Protein AF-A0A529PXV2-F1 (afdb_monomer_lite)

Sequence (107 aa):
EAFIHDIYEACRMQDIPVDTAIAENGVGQFEINLNHVPDALRAADDAVLFKRTVKGIARKHGFAACFMAKPYGERAGNGFHVHFSVLDRQGRNIFDDGSDEGSETMR

pLDDT: mean 94.51, std 5.62, range [60.62, 98.5]

Structure (mmCIF, N/CA/C/O backbone):
data_AF-A0A529PXV2-F1
#
_entry.id   AF-A0A529PXV2-F1
#
loop_
_atom_site.group_PDB
_atom_site.id
_atom_site.type_symbol
_atom_site.label_atom_id
_atom_site.label_alt_id
_atom_site.label_comp_id
_atom_site.label_asym_id
_atom_site.label_entity_id
_atom_site.label_seq_id
_atom_site.pdbx_PDB_ins_code
_atom_site.Cartn_x
_atom_site.Cartn_y
_atom_site.Cartn_z
_atom_site.occupancy
_atom_site.B_iso_or_equiv
_atom_site.auth_seq_id
_atom_site.auth_comp_id
_atom_site.auth_asym_id
_atom_site.auth_atom_id
_atom_site.pdbx_PDB_model_num
ATOM 1 N N . GLU A 1 1 ? 4.682 11.383 -16.491 1.00 64.31 1 GLU A N 1
ATOM 2 C CA . GLU A 1 1 ? 3.228 11.562 -16.282 1.00 64.31 1 GLU A CA 1
ATOM 3 C C . GLU A 1 1 ? 2.382 10.348 -16.665 1.00 64.31 1 GLU A C 1
ATOM 5 O O . GLU A 1 1 ? 1.659 9.874 -15.802 1.00 64.31 1 GLU A O 1
ATOM 10 N N . ALA A 1 2 ? 2.494 9.777 -17.874 1.00 90.12 2 ALA A N 1
ATOM 11 C CA . ALA A 1 2 ? 1.582 8.708 -18.328 1.00 90.12 2 ALA A CA 1
ATOM 12 C C . ALA A 1 2 ? 1.556 7.422 -17.466 1.00 90.12 2 ALA A C 1
ATOM 14 O O . ALA A 1 2 ? 0.501 6.827 -17.289 1.00 90.12 2 ALA A O 1
ATOM 15 N N . PHE A 1 3 ? 2.693 6.992 -16.907 1.00 94.25 3 PHE A N 1
ATOM 16 C CA . PHE A 1 3 ? 2.771 5.740 -16.138 1.00 94.25 3 PHE A CA 1
ATOM 17 C C . PHE A 1 3 ? 1.907 5.743 -14.866 1.00 94.25 3 PHE A C 1
ATOM 19 O O . PHE A 1 3 ? 1.133 4.815 -14.644 1.00 94.25 3 PHE A O 1
ATOM 26 N N . ILE A 1 4 ? 2.031 6.785 -14.039 1.00 94.94 4 ILE A N 1
ATOM 27 C CA . ILE A 1 4 ? 1.274 6.900 -12.784 1.00 94.94 4 ILE A CA 1
ATOM 28 C C . ILE A 1 4 ? -0.215 7.111 -13.082 1.00 94.94 4 ILE A C 1
ATOM 30 O O . ILE A 1 4 ? -1.058 6.485 -12.449 1.00 94.94 4 ILE A O 1
ATOM 34 N N . HIS A 1 5 ? -0.540 7.914 -14.099 1.00 95.62 5 HIS A N 1
ATOM 35 C CA . HIS A 1 5 ? -1.919 8.094 -14.551 1.00 95.62 5 HIS A CA 1
ATOM 36 C C . HIS A 1 5 ? -2.582 6.766 -14.968 1.00 95.62 5 HIS A C 1
ATOM 38 O O . HIS A 1 5 ? -3.687 6.467 -14.524 1.00 95.62 5 HIS A O 1
ATOM 44 N N . ASP A 1 6 ? -1.888 5.921 -15.738 1.00 97.44 6 ASP A N 1
ATOM 45 C CA . ASP A 1 6 ? -2.401 4.600 -16.127 1.00 97.44 6 ASP A CA 1
ATOM 46 C C . ASP A 1 6 ? -2.614 3.666 -14.918 1.00 97.44 6 ASP A C 1
ATOM 48 O O . ASP A 1 6 ? -3.515 2.825 -14.947 1.00 97.44 6 ASP A O 1
ATOM 52 N N . ILE A 1 7 ? -1.804 3.790 -13.855 1.00 97.75 7 ILE A N 1
ATOM 53 C CA . ILE A 1 7 ? -2.031 3.057 -12.598 1.00 97.75 7 ILE A CA 1
ATOM 54 C C . ILE A 1 7 ? -3.333 3.522 -11.949 1.00 97.75 7 ILE A C 1
ATOM 56 O O . ILE A 1 7 ? -4.136 2.672 -11.565 1.00 97.75 7 ILE A O 1
ATOM 60 N N . TYR A 1 8 ? -3.552 4.836 -11.851 1.00 97.00 8 TYR A N 1
ATOM 61 C CA . TYR A 1 8 ? -4.777 5.400 -11.284 1.00 97.00 8 TYR A CA 1
ATOM 62 C C . TYR A 1 8 ? -6.021 4.915 -12.019 1.00 97.00 8 TYR A C 1
ATOM 64 O O . TYR A 1 8 ? -6.933 4.386 -11.387 1.00 97.00 8 TYR A O 1
ATOM 72 N N . GLU A 1 9 ? -6.034 5.010 -13.348 1.00 97.75 9 GLU A N 1
ATOM 73 C CA . GLU A 1 9 ? -7.173 4.557 -14.147 1.00 97.75 9 GLU A CA 1
ATOM 74 C C . GLU A 1 9 ? -7.419 3.051 -13.998 1.00 97.75 9 GLU A C 1
ATOM 76 O O . GLU A 1 9 ? -8.557 2.623 -13.796 1.00 97.75 9 GLU A O 1
ATOM 81 N N . ALA A 1 10 ? -6.362 2.234 -14.017 1.00 98.00 10 ALA A N 1
ATOM 82 C CA . ALA A 1 10 ? -6.499 0.792 -13.837 1.00 98.00 10 ALA A CA 1
ATOM 83 C C . ALA A 1 10 ? -6.995 0.411 -12.432 1.00 98.00 10 ALA A C 1
ATOM 85 O O . ALA A 1 10 ? -7.758 -0.546 -12.294 1.00 98.00 10 ALA A O 1
ATOM 86 N N . CYS A 1 11 ? -6.575 1.134 -11.391 1.00 97.94 11 CYS A N 1
ATOM 87 C CA . CYS A 1 11 ? -7.051 0.919 -10.024 1.00 97.94 11 CYS A CA 1
ATOM 88 C C . CYS A 1 11 ? -8.511 1.355 -9.873 1.00 97.94 11 CYS A C 1
ATOM 90 O O . CYS A 1 11 ? -9.313 0.598 -9.330 1.00 97.94 11 CYS A O 1
ATOM 92 N N . ARG A 1 12 ? -8.881 2.505 -10.449 1.00 97.12 12 ARG A N 1
ATOM 93 C CA . ARG A 1 12 ? -10.260 3.007 -10.487 1.00 97.12 12 ARG A CA 1
ATOM 94 C C . ARG A 1 12 ? -11.213 2.016 -11.158 1.00 97.12 12 ARG A C 1
ATOM 96 O O . ARG A 1 12 ? -12.317 1.817 -10.677 1.00 97.12 12 ARG A O 1
ATOM 103 N N . MET A 1 13 ? -10.795 1.366 -12.245 1.00 97.81 13 MET A N 1
ATOM 104 C CA . MET A 1 13 ? -11.596 0.336 -12.928 1.00 97.81 13 MET A CA 1
ATOM 105 C C . MET A 1 13 ? -11.799 -0.952 -12.113 1.00 97.81 13 MET A C 1
ATOM 107 O O . MET A 1 13 ? -12.683 -1.738 -12.441 1.00 97.81 13 MET A O 1
ATOM 111 N N . GLN A 1 14 ? -10.954 -1.198 -11.112 1.00 97.12 14 GLN A N 1
ATOM 112 C CA . GLN A 1 14 ? -11.000 -2.378 -10.243 1.00 97.12 14 GLN A CA 1
ATOM 113 C C . GLN A 1 14 ? -11.587 -2.062 -8.859 1.00 97.12 14 GLN A C 1
ATOM 115 O O . GLN A 1 14 ? -11.549 -2.924 -7.985 1.00 97.12 14 GLN A O 1
ATOM 120 N N . ASP A 1 15 ? -12.082 -0.837 -8.647 1.00 97.00 15 ASP A N 1
ATOM 121 C CA . ASP A 1 15 ? -12.520 -0.330 -7.343 1.00 97.00 15 ASP A CA 1
ATOM 122 C C . ASP A 1 15 ? -11.444 -0.476 -6.248 1.00 97.00 15 ASP A C 1
ATOM 124 O O . ASP A 1 15 ? -11.747 -0.758 -5.088 1.00 97.00 15 ASP A O 1
ATOM 128 N N . ILE A 1 16 ? -10.170 -0.299 -6.619 1.00 97.81 16 ILE A N 1
ATOM 129 C CA . ILE A 1 16 ? -9.048 -0.258 -5.675 1.00 97.81 16 ILE A CA 1
ATOM 130 C C . ILE A 1 16 ? -8.915 1.189 -5.177 1.00 97.81 16 ILE A C 1
ATOM 132 O O . ILE A 1 16 ? -8.746 2.093 -6.005 1.00 97.81 16 ILE A O 1
ATOM 136 N N . PRO A 1 17 ? -8.950 1.441 -3.858 1.00 96.62 17 PRO A N 1
ATOM 137 C CA . PRO A 1 17 ? -9.112 2.781 -3.302 1.00 96.62 17 PRO A CA 1
ATOM 138 C C . PRO A 1 17 ? -7.782 3.551 -3.221 1.00 96.62 17 PRO A C 1
ATOM 140 O O . PRO A 1 17 ? -7.361 3.963 -2.144 1.00 96.62 17 PRO A O 1
ATOM 143 N N . VAL A 1 18 ? -7.100 3.728 -4.353 1.00 96.19 18 VAL A N 1
ATOM 144 C CA . VAL A 1 18 ? -5.845 4.494 -4.436 1.00 96.19 18 VAL A CA 1
ATOM 145 C C . VAL A 1 18 ? -6.063 5.975 -4.126 1.00 96.19 18 VAL A C 1
ATOM 147 O O . VAL A 1 18 ? -7.069 6.555 -4.527 1.00 96.19 18 VAL A O 1
ATOM 150 N N . ASP A 1 19 ? -5.100 6.577 -3.436 1.00 92.62 19 ASP A N 1
ATOM 151 C CA . ASP A 1 19 ? -5.101 7.990 -3.061 1.00 92.62 19 ASP A CA 1
ATOM 152 C C . ASP A 1 19 ? -3.857 8.695 -3.622 1.00 92.62 19 ASP A C 1
ATOM 154 O O . ASP A 1 19 ? -3.719 8.840 -4.833 1.00 92.62 19 ASP A O 1
ATOM 158 N N . THR A 1 20 ? -2.923 9.126 -2.785 1.00 92.31 20 THR A N 1
ATOM 159 C CA . THR A 1 20 ? -1.815 9.981 -3.202 1.00 92.31 20 THR A CA 1
ATOM 160 C C . THR A 1 20 ? -0.617 9.159 -3.674 1.00 92.31 20 THR A C 1
ATOM 162 O O . THR A 1 20 ? -0.327 8.101 -3.124 1.00 92.31 20 THR A O 1
ATOM 165 N N . ALA A 1 21 ? 0.087 9.653 -4.697 1.00 94.00 21 ALA A N 1
ATOM 166 C CA . ALA A 1 21 ? 1.365 9.121 -5.156 1.00 94.00 21 ALA A CA 1
ATOM 167 C C . ALA A 1 21 ? 2.491 10.112 -4.840 1.00 94.00 21 ALA A C 1
ATOM 169 O O . ALA A 1 21 ? 2.415 11.280 -5.227 1.00 94.00 21 ALA A O 1
ATOM 170 N N . ILE A 1 22 ? 3.551 9.640 -4.188 1.00 94.06 22 ILE A N 1
ATOM 171 C CA . ILE A 1 22 ? 4.714 10.446 -3.800 1.00 94.06 22 ILE A CA 1
ATOM 172 C C . ILE A 1 22 ? 6.022 9.782 -4.235 1.00 94.06 22 ILE A C 1
ATOM 174 O O . ILE A 1 22 ? 6.118 8.561 -4.365 1.00 94.06 22 ILE A O 1
ATOM 178 N N . ALA A 1 23 ? 7.037 10.606 -4.499 1.00 93.31 23 ALA A N 1
ATOM 179 C CA . ALA A 1 23 ? 8.401 10.134 -4.704 1.00 93.31 23 ALA A CA 1
ATOM 180 C C . ALA A 1 23 ? 9.079 9.941 -3.343 1.00 93.31 23 ALA A C 1
ATOM 182 O O . ALA A 1 23 ? 8.993 10.812 -2.480 1.00 93.31 23 ALA A O 1
ATOM 183 N N . GLU A 1 24 ? 9.763 8.814 -3.187 1.00 92.81 24 GLU A N 1
ATOM 184 C CA . GLU A 1 24 ? 10.383 8.396 -1.931 1.00 92.81 24 GLU A CA 1
ATOM 185 C C . GLU A 1 24 ? 11.900 8.632 -1.917 1.00 92.81 24 GLU A C 1
ATOM 187 O O . GLU A 1 24 ? 12.504 9.086 -2.891 1.00 92.81 24 GLU A O 1
ATOM 192 N N . ASN A 1 25 ? 12.540 8.311 -0.790 1.00 88.06 25 ASN A N 1
ATOM 193 C CA . ASN A 1 25 ? 13.967 8.570 -0.568 1.00 88.06 25 ASN A CA 1
ATOM 194 C C . ASN A 1 25 ? 14.908 7.805 -1.534 1.00 88.06 25 ASN A C 1
ATOM 196 O O . ASN A 1 25 ? 16.057 8.194 -1.759 1.00 88.06 25 ASN A O 1
ATOM 200 N N . GLY A 1 26 ? 14.461 6.680 -2.098 1.00 85.44 26 GLY A N 1
ATOM 201 C CA . GLY A 1 26 ? 15.206 5.910 -3.091 1.00 85.44 26 GLY A CA 1
ATOM 202 C C . GLY A 1 26 ? 15.077 6.462 -4.515 1.00 85.44 26 GLY A C 1
ATOM 203 O O . GLY A 1 26 ? 14.015 6.895 -4.952 1.00 85.44 26 GLY A O 1
ATOM 204 N N . VAL A 1 27 ? 16.148 6.367 -5.310 1.00 87.00 27 VAL A N 1
ATOM 205 C CA . VAL A 1 27 ? 16.090 6.709 -6.743 1.00 87.00 27 VAL A CA 1
ATOM 206 C C . VAL A 1 27 ? 15.097 5.787 -7.454 1.00 87.00 27 VAL A C 1
ATOM 208 O O . VAL A 1 27 ? 15.269 4.568 -7.445 1.00 87.00 27 VAL A O 1
ATOM 211 N N . GLY A 1 28 ? 14.077 6.373 -8.086 1.00 9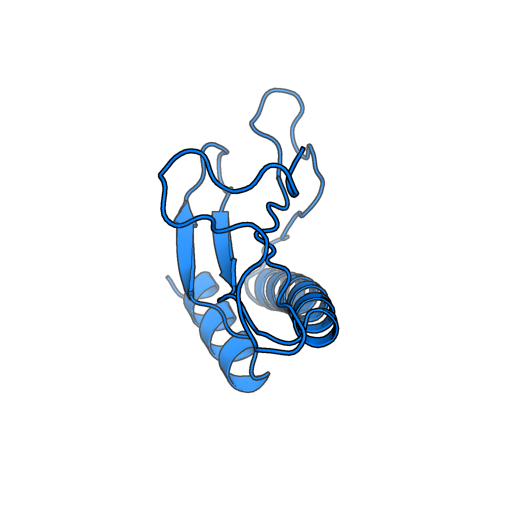0.31 28 GLY A N 1
ATOM 212 C CA . GLY A 1 28 ? 13.009 5.622 -8.755 1.00 90.31 28 GLY A CA 1
ATOM 213 C C . GLY A 1 28 ? 12.056 4.903 -7.794 1.00 90.31 28 GLY A C 1
ATOM 214 O O . GLY A 1 28 ? 11.312 4.027 -8.234 1.00 90.31 28 GLY A O 1
ATOM 215 N N . GLN A 1 29 ? 12.092 5.245 -6.503 1.00 95.81 29 GLN A N 1
ATOM 216 C CA . GLN A 1 29 ? 11.176 4.739 -5.491 1.00 95.81 29 GLN A CA 1
ATOM 217 C C . GLN A 1 29 ? 9.951 5.650 -5.402 1.00 95.81 29 GLN A C 1
ATOM 219 O O . GLN A 1 29 ? 10.073 6.874 -5.386 1.00 95.81 29 GLN A O 1
ATOM 224 N N . PHE A 1 30 ? 8.775 5.037 -5.340 1.00 95.62 30 PHE A N 1
ATOM 225 C CA . PHE A 1 30 ? 7.501 5.731 -5.223 1.00 95.62 30 PHE A CA 1
ATOM 226 C C . PHE A 1 30 ? 6.622 5.004 -4.213 1.00 95.62 30 PHE A C 1
ATOM 228 O O . PHE A 1 30 ? 6.643 3.771 -4.154 1.00 95.62 30 PHE A O 1
ATOM 235 N N . GLU A 1 31 ? 5.822 5.769 -3.484 1.00 96.62 31 GLU A N 1
ATOM 236 C CA . GLU A 1 31 ? 4.727 5.275 -2.656 1.00 96.62 31 GLU A CA 1
ATOM 237 C C . GLU A 1 31 ? 3.401 5.709 -3.286 1.00 96.62 31 GLU A C 1
ATOM 239 O O . GLU A 1 31 ? 3.288 6.816 -3.811 1.00 96.62 31 GLU A O 1
ATOM 244 N N . ILE A 1 32 ? 2.414 4.811 -3.284 1.00 96.50 32 ILE A N 1
ATOM 245 C CA . ILE A 1 32 ? 1.028 5.139 -3.622 1.00 96.50 32 ILE A CA 1
ATOM 246 C C . ILE A 1 32 ? 0.159 4.607 -2.489 1.00 96.50 32 ILE A C 1
ATOM 248 O O . ILE A 1 32 ? 0.154 3.400 -2.232 1.00 96.50 32 ILE A O 1
ATOM 252 N N . ASN A 1 33 ? -0.556 5.502 -1.819 1.00 96.75 33 ASN A N 1
ATOM 253 C CA . ASN A 1 33 ? -1.381 5.167 -0.668 1.00 96.75 33 ASN A CA 1
ATOM 254 C C . ASN A 1 33 ? -2.705 4.525 -1.107 1.00 96.75 33 ASN A C 1
ATOM 256 O O . ASN A 1 33 ? -3.252 4.827 -2.169 1.00 96.75 33 ASN A O 1
ATOM 260 N N . LEU A 1 34 ? -3.224 3.636 -0.262 1.00 97.19 34 LEU A N 1
ATOM 261 C CA . LEU A 1 34 ? -4.577 3.091 -0.352 1.00 97.19 34 LEU A CA 1
ATOM 262 C C . LEU A 1 34 ? -5.379 3.661 0.819 1.00 97.19 34 LEU A C 1
ATOM 264 O O . LEU A 1 34 ? -4.890 3.663 1.951 1.00 97.19 34 LEU A O 1
ATOM 268 N N . ASN A 1 35 ? -6.595 4.139 0.562 1.00 97.00 35 ASN A N 1
ATOM 269 C CA . ASN A 1 35 ? -7.466 4.635 1.621 1.00 97.00 35 ASN A CA 1
ATOM 270 C C . ASN A 1 35 ? -7.816 3.514 2.606 1.00 97.00 35 ASN A C 1
ATOM 272 O O . ASN A 1 35 ? -8.046 2.368 2.217 1.00 97.00 35 ASN A O 1
ATOM 276 N N . HIS A 1 36 ? -7.900 3.867 3.889 1.00 95.81 36 HIS A N 1
ATOM 277 C CA . HIS A 1 36 ? -8.338 2.947 4.933 1.00 95.81 36 HIS A CA 1
ATOM 278 C C . HIS A 1 36 ? -9.796 2.525 4.695 1.00 95.81 36 HIS A C 1
ATOM 280 O O . HIS A 1 36 ? -10.673 3.366 4.492 1.00 95.81 36 HIS A O 1
ATOM 286 N N . VAL A 1 37 ? -10.063 1.221 4.769 1.00 95.56 37 VAL A N 1
ATOM 287 C CA . VAL A 1 37 ? -11.399 0.635 4.601 1.00 95.56 37 VAL A CA 1
ATOM 288 C C . VAL A 1 37 ? -11.792 -0.161 5.849 1.00 95.56 37 VAL A C 1
ATOM 290 O O . VAL A 1 37 ? -10.919 -0.696 6.530 1.00 95.56 37 VAL A O 1
ATOM 293 N N . PRO A 1 38 ? -13.094 -0.256 6.178 1.00 94.69 38 PRO A N 1
ATOM 294 C CA . PRO A 1 38 ? -13.549 -0.960 7.381 1.00 94.69 38 PRO A CA 1
ATOM 295 C C . PRO A 1 38 ? -13.388 -2.487 7.300 1.00 94.69 38 PRO A C 1
ATOM 297 O O . PRO A 1 38 ? -13.366 -3.154 8.331 1.00 94.69 38 PRO A O 1
ATOM 300 N N . ASP A 1 39 ? -13.294 -3.048 6.093 1.00 96.31 39 ASP A N 1
ATOM 301 C CA . ASP A 1 39 ? -13.131 -4.484 5.869 1.00 96.31 39 ASP A CA 1
ATOM 302 C C . ASP A 1 39 ? -11.651 -4.831 5.649 1.00 96.31 39 ASP A C 1
ATOM 304 O O . ASP A 1 39 ? -11.076 -4.572 4.590 1.00 96.31 39 ASP A O 1
ATOM 308 N N . ALA A 1 40 ? -11.035 -5.447 6.660 1.00 96.25 40 ALA A N 1
ATOM 309 C CA . ALA A 1 40 ? -9.630 -5.844 6.626 1.00 96.25 40 ALA A CA 1
ATOM 310 C C . ALA A 1 40 ? -9.324 -6.917 5.565 1.00 96.25 40 ALA A C 1
ATOM 312 O O . ALA A 1 40 ? -8.219 -6.934 5.018 1.00 96.25 40 ALA A O 1
ATOM 313 N N . LEU A 1 41 ? -10.280 -7.802 5.254 1.00 97.8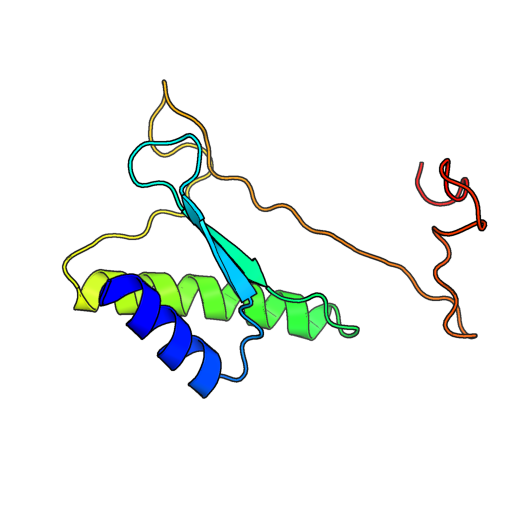1 41 LEU A N 1
ATOM 314 C CA . LEU A 1 41 ? -10.092 -8.809 4.210 1.00 97.81 41 LEU A CA 1
ATOM 315 C C . LEU A 1 41 ? -10.076 -8.136 2.837 1.00 97.81 41 LEU A C 1
ATOM 317 O O . LEU A 1 41 ? -9.169 -8.385 2.043 1.00 97.81 41 LEU A O 1
ATOM 321 N N . ARG A 1 42 ? -11.011 -7.208 2.600 1.00 97.38 42 ARG A N 1
ATOM 322 C CA . ARG A 1 42 ? -11.016 -6.393 1.380 1.00 97.38 42 ARG A CA 1
ATOM 323 C C . ARG A 1 42 ? -9.732 -5.575 1.238 1.00 97.38 42 ARG A C 1
ATOM 325 O O . ARG A 1 42 ? -9.161 -5.554 0.154 1.00 97.38 42 ARG A O 1
ATOM 332 N N . ALA A 1 43 ? -9.233 -4.969 2.318 1.00 97.88 43 ALA A N 1
ATOM 333 C CA . ALA A 1 43 ? -7.966 -4.232 2.295 1.00 97.88 43 ALA A CA 1
ATOM 334 C C . ALA A 1 43 ? -6.781 -5.115 1.857 1.00 97.88 43 ALA A C 1
ATOM 336 O O . ALA A 1 43 ? -5.917 -4.679 1.091 1.00 97.88 43 ALA A O 1
ATOM 337 N N . ALA A 1 44 ? -6.740 -6.367 2.324 1.00 97.94 44 ALA A N 1
ATOM 338 C CA . ALA A 1 44 ? -5.712 -7.325 1.929 1.00 97.94 44 ALA A CA 1
ATOM 339 C C . ALA A 1 44 ? -5.819 -7.700 0.440 1.00 97.94 44 ALA A C 1
ATOM 341 O O . ALA A 1 44 ? -4.800 -7.726 -0.260 1.00 97.94 44 ALA A O 1
ATOM 342 N N . ASP A 1 45 ? -7.037 -7.938 -0.055 1.00 98.19 45 ASP A N 1
ATOM 343 C CA . ASP A 1 45 ? -7.291 -8.211 -1.473 1.00 98.19 45 ASP A CA 1
ATOM 344 C C . ASP A 1 45 ? -6.873 -7.023 -2.352 1.00 98.19 45 ASP A C 1
ATOM 346 O O . ASP A 1 45 ? -6.124 -7.197 -3.321 1.00 98.19 45 ASP A O 1
ATOM 350 N N . ASP A 1 46 ? -7.270 -5.807 -1.971 1.00 98.19 46 ASP A N 1
ATOM 351 C CA . ASP A 1 46 ? -6.923 -4.569 -2.668 1.00 98.19 46 ASP A CA 1
ATOM 352 C C . ASP A 1 46 ? -5.400 -4.377 -2.739 1.00 98.19 46 ASP A C 1
ATOM 354 O O . ASP A 1 46 ? -4.872 -4.056 -3.803 1.00 98.19 46 ASP A O 1
ATOM 358 N N . ALA A 1 47 ? -4.655 -4.658 -1.662 1.00 97.94 47 ALA A N 1
ATOM 359 C CA . ALA A 1 47 ? -3.193 -4.559 -1.654 1.00 97.94 47 ALA A CA 1
ATOM 360 C C . ALA A 1 47 ? -2.521 -5.548 -2.631 1.00 97.94 47 ALA A C 1
ATOM 362 O O . ALA A 1 47 ? -1.559 -5.206 -3.336 1.00 97.94 47 ALA A O 1
ATOM 363 N N . VAL A 1 48 ? -3.028 -6.783 -2.718 1.00 98.12 48 VAL A N 1
ATOM 364 C CA . VAL A 1 48 ? -2.518 -7.797 -3.655 1.00 98.12 48 VAL A CA 1
ATOM 365 C C . VAL A 1 48 ? -2.842 -7.416 -5.101 1.00 98.12 48 VAL A C 1
ATOM 367 O O . VAL A 1 48 ? -1.964 -7.494 -5.976 1.00 98.12 48 VAL A O 1
ATOM 370 N N . LEU A 1 49 ? -4.075 -6.977 -5.360 1.00 98.25 49 LEU A N 1
ATOM 371 C CA . LEU A 1 49 ? -4.519 -6.527 -6.679 1.00 98.25 49 LEU A CA 1
ATOM 372 C C . LEU A 1 49 ? -3.774 -5.271 -7.127 1.00 98.25 49 LEU A C 1
ATOM 374 O O . LEU A 1 49 ? -3.331 -5.202 -8.277 1.00 98.25 49 LEU A O 1
ATOM 378 N N . PHE A 1 50 ? -3.535 -4.328 -6.220 1.00 98.44 50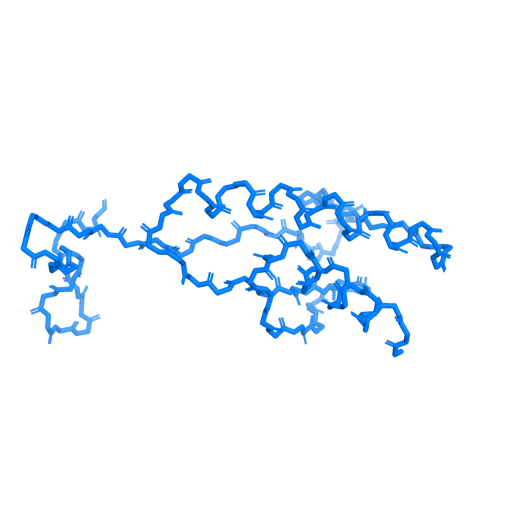 PHE A N 1
ATOM 379 C CA . PHE A 1 50 ? -2.739 -3.133 -6.467 1.00 98.44 50 PHE A CA 1
ATOM 380 C C . PHE A 1 50 ? -1.322 -3.503 -6.921 1.00 98.44 50 PHE A C 1
ATOM 382 O O . PHE A 1 50 ? -0.894 -3.131 -8.017 1.00 98.44 50 PHE A O 1
ATOM 389 N N . LYS A 1 51 ? -0.616 -4.350 -6.158 1.00 98.44 51 LYS A N 1
ATOM 390 C CA . LYS A 1 51 ? 0.725 -4.840 -6.524 1.00 98.44 51 LYS A CA 1
ATOM 391 C C . LYS A 1 51 ? 0.744 -5.511 -7.899 1.00 98.44 51 LYS A C 1
ATOM 393 O O . LYS A 1 51 ? 1.693 -5.330 -8.671 1.00 98.44 51 LYS A O 1
ATOM 398 N N . ARG A 1 52 ? -0.277 -6.314 -8.219 1.00 98.31 52 ARG A N 1
ATOM 399 C CA . ARG A 1 52 ? -0.414 -6.961 -9.534 1.00 98.31 52 ARG A CA 1
ATOM 400 C C . ARG A 1 52 ? -0.632 -5.929 -10.643 1.00 98.31 52 ARG A C 1
ATOM 402 O O . ARG A 1 52 ? 0.028 -6.026 -11.679 1.00 98.31 52 ARG A O 1
ATOM 409 N N . THR A 1 53 ? -1.504 -4.955 -10.410 1.00 98.38 53 THR A N 1
ATOM 410 C CA . THR A 1 53 ? -1.839 -3.874 -11.345 1.00 98.38 53 THR A CA 1
ATOM 411 C C . THR A 1 53 ? -0.612 -3.039 -11.671 1.00 98.38 53 THR A C 1
ATOM 413 O O . THR A 1 53 ? -0.243 -2.941 -12.840 1.00 98.38 53 THR A O 1
ATOM 416 N N . VAL A 1 54 ? 0.107 -2.556 -10.655 1.00 98.25 54 VAL A N 1
ATOM 417 C CA . VAL A 1 54 ? 1.343 -1.779 -10.834 1.00 98.25 54 VAL A CA 1
ATOM 418 C C . VAL A 1 54 ? 2.367 -2.554 -11.659 1.00 98.25 54 VAL A C 1
ATOM 420 O O . VAL A 1 54 ? 2.931 -2.017 -12.609 1.00 98.25 54 VAL A O 1
ATOM 423 N N . LYS A 1 55 ? 2.580 -3.846 -11.371 1.00 98.50 55 LYS A N 1
ATOM 424 C CA . LYS A 1 55 ? 3.488 -4.686 -12.171 1.00 98.50 55 LYS A CA 1
ATOM 425 C C . LYS A 1 55 ? 3.024 -4.861 -13.618 1.00 98.50 55 LYS A C 1
ATOM 427 O O . LYS A 1 55 ? 3.864 -4.958 -14.510 1.00 98.50 55 LYS A O 1
ATOM 432 N N . GLY A 1 56 ? 1.718 -4.960 -13.857 1.00 98.19 56 GLY A N 1
ATOM 433 C CA . GLY A 1 56 ? 1.141 -5.056 -15.199 1.00 98.19 56 GLY A CA 1
ATOM 434 C C . GLY A 1 56 ? 1.348 -3.774 -16.003 1.00 98.19 56 GLY A C 1
ATOM 435 O O . GLY A 1 56 ? 1.901 -3.821 -17.101 1.00 98.19 56 GLY A O 1
ATOM 436 N N . ILE A 1 57 ? 0.981 -2.630 -15.423 1.00 98.19 57 ILE A N 1
ATOM 437 C CA . ILE A 1 57 ? 1.141 -1.316 -16.052 1.00 98.19 57 ILE A CA 1
ATOM 438 C C . ILE A 1 57 ? 2.622 -0.987 -16.261 1.00 98.19 57 ILE A C 1
ATOM 440 O O . ILE A 1 57 ? 2.990 -0.545 -17.344 1.00 98.19 57 ILE A O 1
ATOM 444 N N . ALA A 1 58 ? 3.502 -1.297 -15.303 1.00 97.94 58 ALA A N 1
ATOM 445 C CA . ALA A 1 58 ? 4.941 -1.081 -15.466 1.00 97.94 58 ALA A CA 1
ATOM 446 C C . ALA A 1 58 ? 5.473 -1.776 -16.725 1.00 97.94 58 ALA A C 1
ATOM 448 O O . ALA A 1 58 ? 6.146 -1.143 -17.532 1.00 97.94 58 ALA A O 1
ATOM 449 N N . ARG A 1 59 ? 5.081 -3.037 -16.960 1.00 97.81 59 ARG A N 1
ATOM 450 C CA . ARG A 1 59 ? 5.473 -3.776 -18.171 1.00 97.81 59 ARG A CA 1
ATOM 451 C C . ARG A 1 59 ? 4.937 -3.140 -19.454 1.00 97.81 59 ARG A C 1
ATOM 453 O O . ARG A 1 59 ? 5.676 -3.080 -20.430 1.00 97.81 59 ARG A O 1
ATOM 460 N N . LYS A 1 60 ? 3.693 -2.641 -19.456 1.00 97.31 60 LYS A N 1
ATOM 461 C CA . LYS A 1 60 ? 3.100 -1.918 -20.603 1.00 97.31 60 LYS A CA 1
ATOM 462 C C . LYS A 1 60 ? 3.919 -0.675 -20.975 1.00 97.31 60 LYS A C 1
ATOM 464 O O . LYS A 1 60 ? 4.025 -0.350 -22.151 1.00 97.31 60 LYS A O 1
ATOM 469 N N . HIS A 1 61 ? 4.519 -0.019 -19.984 1.00 97.38 61 HIS A N 1
ATOM 470 C CA . HIS A 1 61 ? 5.373 1.162 -20.159 1.00 97.38 61 HIS A CA 1
ATOM 471 C C . HIS A 1 61 ? 6.867 0.827 -20.341 1.00 97.38 61 HIS A C 1
ATOM 473 O O . HIS A 1 61 ? 7.692 1.732 -20.384 1.00 97.38 61 HIS A O 1
ATOM 479 N N . GLY A 1 62 ? 7.245 -0.454 -20.457 1.00 97.25 62 GLY A N 1
ATOM 480 C CA . GLY A 1 62 ? 8.646 -0.869 -20.622 1.00 97.25 62 GLY A CA 1
ATOM 481 C C . GLY A 1 62 ? 9.488 -0.817 -19.338 1.00 97.25 62 GLY A C 1
ATOM 482 O O . GLY A 1 62 ? 10.713 -0.893 -19.400 1.00 97.25 62 GLY A O 1
ATOM 483 N N . PHE A 1 63 ? 8.849 -0.710 -18.173 1.00 96.81 63 PHE A N 1
ATOM 484 C CA . PHE A 1 63 ? 9.487 -0.686 -16.857 1.00 96.81 63 PHE A CA 1
ATOM 485 C C . PHE A 1 63 ? 9.324 -2.012 -16.102 1.00 96.81 63 PHE A C 1
ATOM 487 O O . PHE A 1 63 ? 8.490 -2.862 -16.424 1.00 96.81 63 PHE A O 1
ATOM 494 N N . ALA A 1 64 ? 10.090 -2.159 -15.019 1.00 96.00 64 ALA A N 1
ATOM 495 C CA . ALA A 1 64 ? 9.923 -3.226 -14.040 1.00 96.00 64 ALA A CA 1
ATOM 496 C C . ALA A 1 64 ? 9.648 -2.632 -12.651 1.00 96.00 64 ALA A C 1
ATOM 498 O O . ALA A 1 64 ? 10.509 -1.980 -12.069 1.00 96.00 64 ALA A O 1
ATOM 499 N N . ALA A 1 65 ? 8.459 -2.890 -12.097 1.00 97.19 65 ALA A N 1
ATOM 500 C CA . ALA A 1 65 ? 8.137 -2.520 -10.719 1.00 97.19 65 ALA A CA 1
ATOM 501 C C . ALA A 1 65 ? 8.655 -3.579 -9.729 1.00 97.19 65 ALA A C 1
ATOM 503 O O . ALA A 1 65 ? 8.282 -4.759 -9.808 1.00 97.19 65 ALA A O 1
ATOM 504 N N . CYS A 1 66 ? 9.489 -3.158 -8.774 1.00 95.88 66 CYS A N 1
ATOM 505 C CA . CYS A 1 66 ? 10.109 -4.028 -7.777 1.00 95.88 66 CYS A CA 1
ATOM 506 C C . CYS A 1 66 ? 9.586 -3.726 -6.367 1.00 95.88 66 CYS A C 1
ATOM 508 O O . CYS A 1 66 ? 9.791 -2.640 -5.846 1.00 95.88 66 CYS A O 1
ATOM 510 N N . PHE A 1 67 ? 8.964 -4.726 -5.737 1.00 97.31 67 PHE A N 1
ATOM 511 C CA . PHE A 1 67 ? 8.451 -4.666 -4.358 1.00 97.31 67 PHE A CA 1
ATOM 512 C C . PHE A 1 67 ? 9.328 -5.478 -3.385 1.00 97.31 67 PHE A C 1
ATOM 514 O O . PHE A 1 67 ? 8.855 -5.946 -2.354 1.00 97.31 67 PHE A O 1
ATOM 521 N N . MET A 1 68 ? 10.582 -5.761 -3.752 1.00 97.12 68 MET A N 1
ATOM 522 C CA . MET A 1 68 ? 11.532 -6.411 -2.845 1.00 97.12 68 MET A CA 1
ATOM 523 C C . MET A 1 68 ? 11.846 -5.457 -1.692 1.00 97.12 68 MET A C 1
ATOM 525 O O . MET A 1 68 ? 12.031 -4.270 -1.940 1.00 97.12 68 MET A O 1
ATOM 529 N N . ALA A 1 69 ? 11.963 -5.964 -0.462 1.00 96.44 69 ALA A N 1
ATOM 530 C CA . ALA A 1 69 ? 12.257 -5.131 0.708 1.00 96.44 69 ALA A CA 1
ATOM 531 C C . ALA A 1 69 ? 13.574 -4.346 0.568 1.00 96.44 69 ALA A C 1
ATOM 533 O O . ALA A 1 69 ? 13.692 -3.229 1.057 1.00 96.44 69 ALA A O 1
ATOM 534 N N . LYS A 1 70 ? 14.565 -4.899 -0.141 1.00 95.88 70 LYS A N 1
ATOM 535 C CA . LYS A 1 70 ? 15.866 -4.259 -0.359 1.00 95.88 70 LYS A CA 1
ATOM 536 C C . LYS A 1 70 ? 16.394 -4.532 -1.776 1.00 95.88 70 LYS A C 1
ATOM 538 O O . LYS A 1 70 ? 17.190 -5.448 -1.954 1.00 95.88 70 LYS A O 1
ATOM 543 N N . PRO A 1 71 ? 15.946 -3.781 -2.798 1.00 93.19 71 PRO A N 1
ATOM 544 C CA . PRO A 1 71 ? 16.356 -4.029 -4.183 1.00 93.19 71 PRO A CA 1
ATOM 545 C C . PRO A 1 71 ? 17.801 -3.591 -4.466 1.00 93.19 71 PRO A C 1
ATOM 547 O O . PRO A 1 71 ? 18.456 -4.168 -5.328 1.00 93.19 71 PRO A O 1
ATOM 550 N N . TYR A 1 72 ? 18.308 -2.599 -3.726 1.00 92.69 72 TYR A N 1
ATOM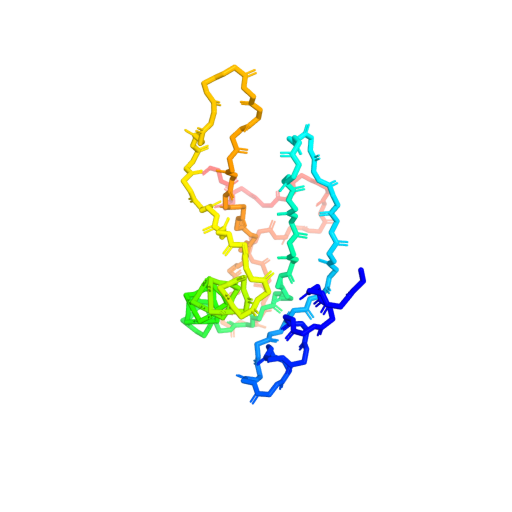 551 C CA . TYR A 1 72 ? 19.678 -2.097 -3.833 1.00 92.69 72 TYR A CA 1
ATOM 552 C C . TYR A 1 72 ? 20.293 -2.004 -2.430 1.00 92.69 72 TYR A C 1
ATOM 554 O O . TYR A 1 72 ? 19.720 -1.361 -1.549 1.00 92.69 72 TYR A O 1
ATOM 562 N N . GLY A 1 73 ? 21.446 -2.647 -2.213 1.00 92.81 73 GLY A N 1
ATOM 563 C CA . GLY A 1 73 ? 22.046 -2.823 -0.878 1.00 92.81 73 GLY A CA 1
ATOM 564 C C . GLY A 1 73 ? 22.295 -1.514 -0.120 1.00 92.81 73 GLY A C 1
ATOM 565 O O . GLY A 1 73 ? 21.870 -1.373 1.023 1.00 92.81 73 GLY A O 1
ATOM 566 N N . GLU A 1 74 ? 22.870 -0.520 -0.793 1.00 92.50 74 GLU A N 1
ATOM 567 C CA . GLU A 1 74 ? 23.251 0.764 -0.181 1.00 92.50 74 GLU A CA 1
ATOM 568 C C . GLU A 1 74 ? 22.152 1.847 -0.249 1.00 92.50 74 GLU A C 1
ATOM 570 O O . GLU A 1 74 ? 22.402 3.011 0.054 1.00 92.50 74 GLU A O 1
ATOM 575 N N . ARG A 1 75 ? 20.928 1.517 -0.692 1.00 91.75 75 ARG A N 1
ATOM 576 C CA . ARG A 1 75 ? 19.815 2.487 -0.824 1.00 91.75 75 ARG A CA 1
ATOM 577 C C . ARG A 1 75 ? 18.681 2.195 0.150 1.00 91.75 75 ARG A C 1
ATOM 579 O O . ARG A 1 75 ? 18.650 1.135 0.768 1.00 91.75 75 ARG A O 1
ATOM 586 N N . ALA A 1 76 ? 17.736 3.125 0.283 1.00 93.19 76 ALA A N 1
ATOM 587 C CA . ALA A 1 76 ? 16.507 2.893 1.037 1.00 93.19 76 ALA A CA 1
ATOM 588 C C . ALA A 1 76 ? 15.796 1.606 0.564 1.00 93.19 76 ALA A C 1
ATOM 590 O O . ALA A 1 76 ? 15.834 1.252 -0.617 1.00 93.19 76 ALA A O 1
ATOM 591 N N . GLY A 1 77 ? 15.219 0.870 1.516 1.00 94.88 77 GLY A N 1
ATOM 592 C CA . GLY A 1 77 ? 14.408 -0.312 1.235 1.00 94.88 77 GLY A CA 1
ATOM 593 C C . GLY A 1 77 ? 12.952 0.054 0.956 1.00 94.88 77 GLY A C 1
ATOM 594 O O . GLY A 1 77 ? 12.541 1.186 1.196 1.00 94.88 77 GLY A O 1
ATOM 595 N N . ASN A 1 78 ? 12.172 -0.913 0.482 1.00 96.56 78 ASN A N 1
ATOM 596 C CA . ASN A 1 78 ? 10.723 -0.776 0.364 1.00 96.56 78 ASN A CA 1
ATOM 597 C C . ASN A 1 78 ? 10.051 -1.298 1.636 1.00 96.56 78 ASN A C 1
ATOM 599 O O . ASN A 1 78 ? 10.219 -2.4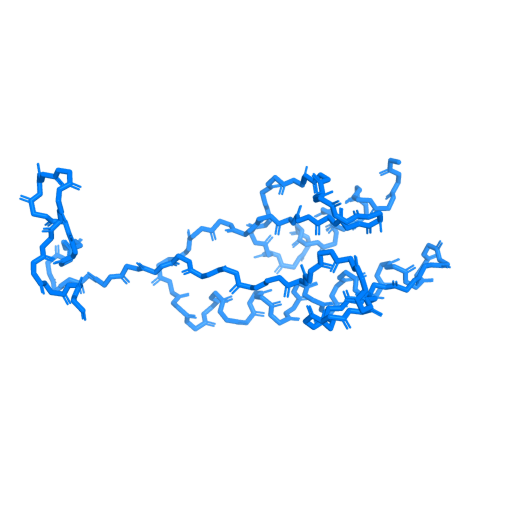70 1.986 1.00 96.56 78 ASN A O 1
ATOM 603 N N . GLY A 1 79 ? 9.285 -0.432 2.296 1.00 95.56 79 GLY A N 1
ATOM 604 C CA . GLY A 1 79 ? 8.376 -0.807 3.372 1.00 95.56 79 GLY A CA 1
ATOM 605 C C . GLY A 1 79 ? 7.007 -1.235 2.844 1.00 95.56 79 GLY A C 1
ATOM 606 O O . GLY A 1 79 ? 6.673 -1.038 1.677 1.00 95.56 79 GLY A O 1
ATOM 607 N N . PHE A 1 80 ? 6.209 -1.821 3.731 1.00 96.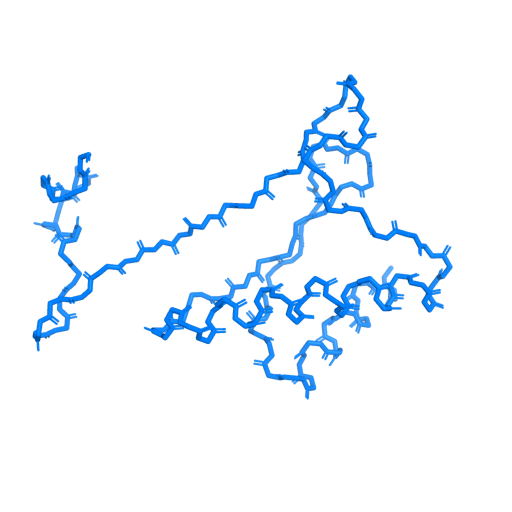69 80 PHE A N 1
ATOM 608 C CA . PHE A 1 80 ? 4.768 -1.970 3.549 1.00 96.69 80 PHE A CA 1
ATOM 609 C C . PHE A 1 80 ? 4.105 -1.573 4.865 1.00 96.69 80 PHE A C 1
ATOM 611 O O . PHE A 1 80 ? 3.882 -2.410 5.739 1.00 96.69 80 PHE A O 1
ATOM 618 N N . HIS A 1 81 ? 3.922 -0.266 5.048 1.00 96.69 81 HIS A N 1
ATOM 619 C CA . HIS A 1 81 ? 3.327 0.278 6.261 1.00 96.69 81 HIS A CA 1
ATOM 620 C C . HIS A 1 81 ? 1.829 -0.020 6.263 1.00 96.69 81 HIS A C 1
ATOM 622 O O . HIS A 1 81 ? 1.143 0.196 5.266 1.00 96.69 81 HIS A O 1
ATOM 628 N N . VAL A 1 82 ? 1.330 -0.536 7.384 1.00 95.62 82 VAL A N 1
ATOM 629 C CA . VAL A 1 82 ? -0.083 -0.874 7.556 1.00 95.62 82 VAL A CA 1
ATOM 630 C C . VAL A 1 82 ? -0.615 -0.083 8.736 1.00 95.62 82 VAL A C 1
ATOM 632 O O . VAL A 1 82 ? -0.163 -0.260 9.864 1.00 95.62 82 VAL A O 1
ATOM 635 N N . HIS A 1 83 ? -1.586 0.778 8.458 1.00 95.06 83 HIS A N 1
ATOM 636 C CA . HIS A 1 83 ? -2.376 1.453 9.476 1.00 95.06 83 HIS A CA 1
ATOM 637 C C . HIS A 1 83 ? -3.600 0.582 9.748 1.00 95.06 83 HIS A C 1
ATOM 639 O O . HIS A 1 83 ? -4.306 0.209 8.811 1.00 95.06 83 HIS A O 1
ATOM 645 N N . PHE A 1 84 ? -3.844 0.236 11.007 1.00 94.56 84 PHE A N 1
ATOM 646 C CA . PHE A 1 84 ? -4.975 -0.599 11.395 1.00 94.56 84 PHE A CA 1
ATOM 647 C C . PHE A 1 84 ? -5.674 -0.021 12.622 1.00 94.56 84 PHE A C 1
ATOM 649 O O . PHE A 1 84 ? -5.064 0.642 13.457 1.00 94.56 84 PHE A O 1
ATOM 656 N N . SER A 1 85 ? -6.969 -0.293 12.718 1.00 94.25 85 SER A N 1
ATOM 657 C CA . SER A 1 85 ? -7.815 0.052 13.855 1.00 94.25 85 SER A CA 1
ATOM 658 C C . SER A 1 85 ? -8.655 -1.164 14.232 1.00 94.25 85 SER A C 1
ATOM 660 O O . SER A 1 85 ? -8.876 -2.058 13.411 1.00 94.25 85 SER A O 1
ATOM 662 N N . VAL A 1 86 ? -9.105 -1.220 15.483 1.00 94.81 86 VAL A N 1
ATOM 663 C CA . VAL A 1 86 ? -10.013 -2.271 15.950 1.00 94.81 86 VAL A CA 1
ATOM 664 C C . VAL A 1 86 ? -11.223 -1.603 16.571 1.00 94.81 86 VAL A C 1
ATOM 666 O O . VAL A 1 86 ? -11.093 -0.797 17.489 1.00 94.81 86 VAL A O 1
ATOM 669 N N . LEU A 1 87 ? -12.404 -1.938 16.056 1.00 95.06 87 LEU A N 1
ATOM 670 C CA . LEU A 1 87 ? -13.662 -1.408 16.561 1.00 95.06 87 LEU A CA 1
ATOM 671 C C . LEU A 1 87 ? -14.313 -2.409 17.517 1.00 95.06 87 LEU A C 1
ATOM 673 O O . LEU A 1 87 ? -14.360 -3.610 17.238 1.00 95.06 87 LEU A O 1
ATOM 677 N N . ASP A 1 88 ? -14.839 -1.916 18.635 1.00 94.94 88 ASP A N 1
ATOM 678 C CA . ASP A 1 88 ? -15.697 -2.713 19.505 1.00 94.94 88 ASP A CA 1
ATOM 679 C C . ASP A 1 88 ? -17.085 -2.952 18.875 1.00 94.94 88 ASP A C 1
ATOM 681 O O . ASP A 1 88 ? -17.410 -2.486 17.780 1.00 94.94 88 ASP A O 1
ATOM 685 N N . ARG A 1 89 ? -17.952 -3.682 19.586 1.00 96.50 89 ARG A N 1
ATOM 686 C CA . ARG A 1 89 ? -19.320 -3.975 19.119 1.00 96.50 89 ARG A CA 1
ATOM 687 C C . ARG A 1 89 ? -20.203 -2.732 18.969 1.00 96.50 89 ARG A C 1
ATOM 689 O O . ARG A 1 89 ? -21.263 -2.827 18.359 1.00 96.50 89 ARG A O 1
ATOM 696 N N . GLN A 1 90 ? -19.804 -1.607 19.551 1.00 96.19 90 GLN A N 1
ATOM 697 C CA . GLN A 1 90 ? -20.488 -0.322 19.473 1.00 96.19 90 GLN A CA 1
ATOM 698 C C . GLN A 1 90 ? -19.881 0.583 18.385 1.00 96.19 90 GLN A C 1
ATOM 700 O O . GLN A 1 90 ? -20.362 1.698 18.198 1.00 96.19 90 GLN A O 1
ATOM 705 N N . GLY A 1 91 ? -18.862 0.111 17.656 1.00 94.88 91 GLY A N 1
ATOM 706 C CA . GLY A 1 91 ? -18.189 0.856 16.594 1.00 94.88 91 GLY A CA 1
ATOM 707 C C . GLY A 1 91 ? -17.120 1.832 17.092 1.00 94.88 91 GLY A C 1
ATOM 708 O O . GLY A 1 91 ? -16.686 2.683 16.320 1.00 94.88 91 GLY A O 1
ATOM 709 N N . ARG A 1 92 ? -16.694 1.748 18.359 1.00 94.50 92 ARG A N 1
ATOM 710 C CA . ARG A 1 92 ? -15.663 2.633 18.924 1.00 94.50 92 ARG A CA 1
ATOM 711 C C . ARG A 1 92 ? -14.279 2.053 18.677 1.00 94.50 92 ARG A C 1
ATOM 713 O O . ARG A 1 92 ? -14.074 0.862 18.909 1.00 94.50 92 ARG A O 1
ATOM 720 N N . ASN A 1 93 ? -13.341 2.889 18.239 1.00 95.00 93 ASN A N 1
ATOM 721 C CA . ASN A 1 93 ? -11.944 2.492 18.098 1.00 95.00 93 ASN A CA 1
ATOM 722 C C . ASN A 1 93 ? -11.346 2.239 19.481 1.00 95.00 93 ASN A C 1
ATOM 724 O O . ASN A 1 93 ? -11.232 3.160 20.279 1.00 95.00 93 ASN A O 1
ATOM 728 N N . ILE A 1 94 ? -10.958 0.998 19.761 1.00 95.56 94 ILE A N 1
ATOM 729 C CA . ILE A 1 94 ? -10.448 0.620 21.082 1.00 95.56 94 ILE A CA 1
ATOM 730 C C . ILE A 1 94 ? -9.051 1.173 21.357 1.00 95.56 94 ILE A C 1
ATOM 732 O O . ILE A 1 94 ? -8.619 1.090 22.499 1.00 95.56 94 ILE A O 1
ATOM 736 N N . PHE A 1 95 ? -8.349 1.677 20.334 1.00 94.88 95 PHE A N 1
ATOM 737 C CA . PHE A 1 95 ? -7.046 2.330 20.478 1.00 94.88 95 PHE A CA 1
ATOM 738 C C . PHE A 1 95 ? -7.154 3.809 20.849 1.00 94.88 95 PHE A C 1
ATOM 740 O O . PHE A 1 95 ? -6.165 4.391 21.282 1.00 94.88 95 PHE A O 1
ATOM 747 N N . ASP A 1 96 ? -8.337 4.400 20.703 1.00 93.69 96 ASP A N 1
ATOM 748 C CA . ASP A 1 96 ? -8.601 5.798 21.020 1.00 93.69 96 ASP A CA 1
ATOM 749 C C . ASP A 1 96 ? -9.203 5.911 22.427 1.00 93.69 96 ASP A C 1
ATOM 751 O O . ASP A 1 96 ? -10.283 5.380 22.701 1.00 93.69 96 ASP A O 1
ATOM 755 N N . ASP A 1 97 ? -8.495 6.588 23.330 1.00 92.06 97 ASP A N 1
ATOM 756 C CA . ASP A 1 97 ? -8.982 6.942 24.667 1.00 92.06 97 ASP A CA 1
ATOM 757 C C . ASP A 1 97 ? -9.373 8.429 24.784 1.00 92.06 97 ASP A C 1
ATOM 759 O O . ASP A 1 97 ? -9.732 8.900 25.866 1.00 92.06 97 ASP A O 1
ATOM 763 N N . GLY A 1 98 ? -9.346 9.161 23.665 1.00 92.75 98 GLY A N 1
ATOM 764 C CA . GLY A 1 98 ? -9.603 10.595 23.585 1.00 92.75 98 GLY A CA 1
ATOM 765 C C . GLY A 1 98 ? -8.394 11.480 23.901 1.00 92.75 98 GLY A C 1
ATOM 766 O O . GLY A 1 98 ? -8.566 12.697 23.998 1.00 92.75 98 GLY A O 1
ATOM 767 N N . SER A 1 99 ? -7.200 10.907 24.079 1.00 93.12 99 SER A N 1
ATOM 768 C CA . SER A 1 99 ? -5.943 11.627 24.308 1.00 93.12 99 SER A CA 1
ATOM 769 C C . SER A 1 99 ? -4.904 11.354 23.211 1.00 93.12 99 SER A C 1
ATOM 771 O O . SER A 1 99 ? -5.060 10.439 22.405 1.00 93.12 99 SER A O 1
ATOM 773 N N . ASP A 1 100 ? -3.815 12.129 23.197 1.00 90.00 100 ASP A N 1
ATOM 774 C CA . ASP A 1 100 ? -2.696 11.928 22.261 1.00 90.00 100 ASP A CA 1
ATOM 775 C C . ASP A 1 100 ? -1.882 10.651 22.561 1.00 90.00 100 ASP A C 1
ATOM 777 O O . ASP A 1 100 ? -1.132 10.185 21.704 1.00 90.00 100 ASP A O 1
ATOM 781 N N . GLU A 1 101 ? -2.020 10.085 23.765 1.00 89.44 101 GLU A N 1
ATOM 782 C CA . GLU A 1 101 ? -1.291 8.883 24.196 1.00 89.44 101 GLU A CA 1
ATOM 783 C C . GLU A 1 101 ? -1.944 7.589 23.682 1.00 89.44 101 GLU A C 1
ATOM 785 O O . GLU A 1 101 ? -1.263 6.582 23.475 1.00 89.44 101 GLU A O 1
ATOM 790 N N . GLY A 1 102 ? -3.260 7.616 23.445 1.00 89.88 102 GLY A N 1
ATOM 791 C CA . GLY A 1 102 ? -4.045 6.446 23.067 1.00 89.88 102 GLY A CA 1
ATOM 792 C C . GLY A 1 102 ? -4.241 5.438 24.206 1.00 89.88 102 GLY A C 1
ATOM 793 O O . GLY A 1 102 ? -3.688 5.532 25.301 1.00 89.88 102 GLY A O 1
ATOM 794 N N . SER A 1 103 ? -5.068 4.426 23.950 1.00 91.69 103 SER A N 1
ATOM 795 C CA . SER A 1 103 ? -5.400 3.417 24.960 1.00 91.69 103 SER A CA 1
ATOM 796 C C . SER A 1 103 ? -4.228 2.464 25.258 1.00 91.69 103 SER A C 1
ATOM 798 O O . SER A 1 103 ? -3.456 2.109 24.366 1.00 91.69 103 SER A O 1
ATOM 800 N N . GLU A 1 104 ? -4.216 1.863 26.453 1.00 91.62 104 GLU A N 1
ATOM 801 C CA . GLU A 1 104 ? -3.288 0.769 26.795 1.00 91.62 104 GLU A CA 1
ATOM 802 C C . GLU A 1 104 ? -3.467 -0.510 25.951 1.00 91.62 104 GLU A C 1
ATOM 804 O O . GLU A 1 104 ? -2.639 -1.418 26.026 1.00 91.62 104 GLU A O 1
ATOM 809 N N . THR A 1 105 ? -4.541 -0.614 25.162 1.00 89.06 105 THR A N 1
ATOM 810 C CA . THR A 1 105 ? -4.844 -1.788 24.331 1.00 89.06 105 THR A CA 1
ATOM 811 C C . THR A 1 105 ? -3.839 -1.972 23.188 1.00 89.06 105 THR A C 1
ATOM 813 O O . THR A 1 105 ? -3.688 -3.081 22.678 1.00 89.06 105 THR A O 1
ATOM 816 N N . MET A 1 106 ? -3.146 -0.901 22.789 1.00 73.00 106 MET A N 1
ATOM 817 C CA . MET A 1 106 ? -2.094 -0.906 21.771 1.00 73.00 106 MET A CA 1
ATOM 818 C C . MET A 1 106 ? -0.711 -0.845 22.447 1.00 73.00 106 MET A C 1
ATOM 820 O O . MET A 1 106 ? -0.022 0.167 22.366 1.00 73.00 106 MET A O 1
ATOM 824 N N . ARG A 1 107 ? -0.324 -1.909 23.165 1.00 60.62 107 ARG A N 1
ATOM 825 C CA . ARG A 1 107 ? 1.028 -2.085 23.733 1.00 60.62 107 ARG A CA 1
ATOM 826 C C . ARG A 1 107 ? 1.826 -3.141 22.984 1.00 60.62 107 ARG A C 1
ATOM 828 O O . ARG A 1 107 ? 1.245 -4.207 22.680 1.00 60.62 107 ARG A O 1
#

Radius of gyration: 16.87 Å; chains: 1; bounding box: 44×21×47 Å

Foldseek 3Di:
DVLVVQLVVQCVVVVQQWDDKDADQFDVDIDIDGDDDPDPVVVVVSVVVSVVSSQVSQVVVVHGDDQAQPPDPPGHGHDDDDDDFDADPVRDTQQAPPDPVTDPVPD

Secondary structure (DSSP, 8-state):
-HHHHHHHHHHHTTT--EEEEEE-SSTT-EEEEE---S-HHHHHHHHHHHHHHHHHHHHHTT------S-SSTTSPPPP-------B-TTS-BTT--SSTT--TT--